Protein AF-A0A2H0RTK8-F1 (afdb_monomer)

Solvent-accessible surface area (backbone atoms only — not comparable to full-atom values): 7294 Å² total; per-residue (Å²): 110,71,70,29,58,70,54,29,86,63,39,102,56,87,57,85,71,76,80,61,94,77,84,87,79,59,66,69,53,52,54,50,45,44,70,77,39,47,68,44,53,72,57,30,93,84,57,62,70,47,53,59,52,36,32,58,75,68,72,49,87,86,84,88,77,94,73,88,83,72,82,80,91,70,86,79,87,86,71,58,68,67,66,52,52,54,49,52,52,50,39,51,50,50,51,49,52,51,49,57,51,51,53,55,54,66,74,62,63,77,79,133

Radius of gyration: 15.81 Å; Cα contacts (8 Å, |Δi|>4): 66; chains: 1; bounding box: 32×27×60 Å

Structure (mmCIF, N/CA/C/O backbone):
data_AF-A0A2H0RTK8-F1
#
_entry.id   AF-A0A2H0RTK8-F1
#
loop_
_atom_site.group_PDB
_atom_site.id
_atom_site.type_symbol
_atom_site.label_atom_id
_atom_site.label_alt_id
_atom_site.label_comp_id
_atom_site.label_asym_id
_atom_site.label_entity_id
_atom_site.label_seq_id
_atom_site.pdbx_PDB_ins_code
_atom_site.Cartn_x
_atom_site.Cartn_y
_atom_site.Cartn_z
_atom_site.occupancy
_atom_site.B_iso_or_equiv
_atom_site.auth_seq_id
_atom_site.auth_comp_id
_atom_site.auth_asym_id
_atom_site.auth_atom_id
_atom_site.pdbx_PDB_model_num
ATOM 1 N N . LYS A 1 1 ? 13.419 -10.279 -3.455 1.00 58.31 1 LYS A N 1
ATOM 2 C CA . LYS A 1 1 ? 13.206 -11.202 -2.308 1.00 58.31 1 LYS A CA 1
ATOM 3 C C . LYS A 1 1 ? 13.368 -10.511 -0.952 1.00 58.31 1 LYS A C 1
ATOM 5 O O . LYS A 1 1 ? 12.452 -10.620 -0.158 1.00 58.31 1 LYS A O 1
ATOM 10 N N . ILE A 1 2 ? 14.448 -9.754 -0.707 1.00 72.38 2 ILE A N 1
ATOM 11 C CA . ILE A 1 2 ? 14.648 -9.011 0.561 1.00 72.38 2 ILE A CA 1
ATOM 12 C C . ILE A 1 2 ? 13.457 -8.094 0.882 1.00 72.38 2 ILE A C 1
ATOM 14 O O . ILE A 1 2 ? 12.937 -8.118 1.988 1.00 72.38 2 ILE A O 1
ATOM 18 N N . PHE A 1 3 ? 12.970 -7.350 -0.114 1.00 73.25 3 PHE A N 1
ATOM 19 C CA . PHE A 1 3 ? 11.855 -6.429 0.086 1.00 73.25 3 PHE A CA 1
ATOM 20 C C . PHE A 1 3 ? 10.558 -7.135 0.520 1.00 73.25 3 PHE A C 1
ATOM 22 O O . PHE A 1 3 ? 9.930 -6.705 1.472 1.00 73.25 3 PHE A O 1
ATOM 29 N N . ALA A 1 4 ? 10.192 -8.265 -0.091 1.00 75.12 4 ALA A N 1
ATOM 30 C CA . ALA A 1 4 ? 9.023 -9.045 0.330 1.00 75.12 4 ALA A CA 1
ATOM 31 C C . ALA A 1 4 ? 9.144 -9.568 1.776 1.00 75.12 4 ALA A C 1
ATOM 33 O O . ALA A 1 4 ? 8.164 -9.577 2.516 1.00 75.12 4 ALA A O 1
ATOM 34 N N . PHE A 1 5 ? 10.356 -9.940 2.203 1.00 78.81 5 PHE A N 1
ATOM 35 C CA . PHE A 1 5 ? 10.609 -10.386 3.573 1.00 78.81 5 PHE A CA 1
ATOM 36 C C . PHE A 1 5 ? 10.386 -9.273 4.606 1.00 78.81 5 PHE A C 1
ATOM 38 O O . PHE A 1 5 ? 9.805 -9.543 5.654 1.00 78.81 5 PHE A O 1
ATOM 45 N N . LEU A 1 6 ? 10.777 -8.030 4.298 1.00 81.81 6 LEU A N 1
ATOM 46 C CA . LEU A 1 6 ? 10.582 -6.889 5.202 1.00 81.81 6 LEU A CA 1
ATOM 47 C C . LEU A 1 6 ? 9.111 -6.680 5.556 1.00 81.81 6 LEU A C 1
ATOM 49 O O . LEU A 1 6 ? 8.797 -6.428 6.708 1.00 81.81 6 LEU A O 1
ATOM 53 N N . TRP A 1 7 ? 8.205 -6.838 4.595 1.00 79.56 7 TRP A N 1
ATOM 54 C CA . TRP A 1 7 ? 6.776 -6.640 4.829 1.00 79.56 7 TRP A CA 1
ATOM 55 C C . TRP A 1 7 ? 6.077 -7.843 5.465 1.00 79.56 7 TRP A C 1
ATOM 57 O O . TRP A 1 7 ? 4.931 -7.726 5.883 1.00 79.56 7 TRP A O 1
ATOM 67 N N . CYS A 1 8 ? 6.742 -8.994 5.578 1.00 78.94 8 CYS A N 1
ATOM 68 C CA . CYS A 1 8 ? 6.130 -10.209 6.110 1.00 78.94 8 CYS A CA 1
ATOM 69 C C . CYS A 1 8 ? 5.520 -10.046 7.520 1.00 78.94 8 CYS A C 1
ATOM 71 O O . CYS A 1 8 ? 4.435 -10.579 7.718 1.00 78.94 8 CYS A O 1
ATOM 73 N N . PRO A 1 9 ? 6.116 -9.303 8.478 1.00 79.94 9 PRO A N 1
ATOM 74 C CA . PRO A 1 9 ? 5.514 -9.094 9.799 1.00 79.94 9 PRO A CA 1
ATOM 75 C C . PRO A 1 9 ? 4.178 -8.334 9.778 1.00 79.94 9 PRO A C 1
ATOM 77 O O . PRO A 1 9 ? 3.405 -8.444 10.721 1.00 79.94 9 PRO A O 1
ATOM 80 N N . PHE A 1 10 ? 3.884 -7.581 8.711 1.00 79.56 10 PHE A N 1
ATOM 81 C CA . PHE A 1 10 ? 2.630 -6.828 8.565 1.00 79.56 10 PHE A CA 1
ATOM 82 C C . PHE A 1 10 ? 1.459 -7.724 8.154 1.00 79.56 10 PHE A C 1
ATOM 84 O O . PHE A 1 10 ? 0.301 -7.312 8.231 1.00 79.56 10 PHE A O 1
ATOM 91 N N . PHE A 1 11 ? 1.747 -8.943 7.696 1.00 81.25 11 PHE A N 1
ATOM 92 C CA . PHE A 1 11 ? 0.756 -9.855 7.156 1.00 81.25 11 PHE A CA 1
ATOM 93 C C . PHE A 1 11 ? 0.785 -11.184 7.898 1.00 81.25 11 PHE A C 1
ATOM 95 O O . PHE A 1 11 ? 1.828 -11.776 8.142 1.00 81.25 11 PHE A O 1
ATOM 102 N N . HIS A 1 12 ? -0.397 -11.742 8.137 1.00 74.69 12 HIS A N 1
ATOM 103 C CA . HIS A 1 12 ? -0.545 -13.083 8.706 1.00 74.69 12 HIS A CA 1
ATOM 104 C C . HIS A 1 12 ? -0.063 -14.207 7.762 1.00 74.69 12 HIS A C 1
ATOM 106 O O . HIS A 1 12 ? -0.093 -15.382 8.123 1.00 74.69 12 HIS A O 1
ATOM 112 N N . ARG A 1 13 ? 0.332 -13.877 6.523 1.00 78.38 13 ARG A N 1
ATOM 113 C CA . ARG A 1 13 ? 0.805 -14.815 5.497 1.00 78.38 13 ARG A CA 1
ATOM 114 C C . ARG A 1 13 ? 1.975 -14.219 4.720 1.00 78.38 13 ARG A C 1
ATOM 116 O O . ARG A 1 13 ? 2.074 -13.007 4.564 1.00 78.38 13 ARG A O 1
ATOM 123 N N . LYS A 1 14 ? 2.833 -15.090 4.184 1.00 77.75 14 LYS A N 1
ATOM 124 C CA . LYS A 1 14 ? 3.942 -14.693 3.306 1.00 77.75 14 LYS A CA 1
ATOM 125 C C . LYS A 1 14 ? 3.386 -14.164 1.982 1.00 77.75 14 LYS A C 1
ATOM 127 O O . LYS A 1 14 ? 2.678 -14.897 1.299 1.00 77.75 14 LYS A O 1
ATOM 132 N N . ILE A 1 15 ? 3.740 -12.930 1.633 1.00 79.56 15 ILE A N 1
ATOM 133 C CA . ILE A 1 15 ? 3.485 -12.349 0.309 1.00 79.56 15 ILE A CA 1
ATOM 134 C C . ILE A 1 15 ? 4.727 -12.574 -0.549 1.00 79.56 15 ILE A C 1
ATOM 136 O O . ILE A 1 15 ? 5.845 -12.271 -0.120 1.00 79.56 15 ILE A O 1
ATOM 140 N N . THR A 1 16 ? 4.548 -13.132 -1.742 1.00 77.31 16 THR A N 1
ATOM 141 C CA . THR A 1 16 ? 5.644 -13.399 -2.679 1.00 77.31 16 THR A CA 1
ATOM 142 C C . THR A 1 16 ? 5.942 -12.205 -3.574 1.00 77.31 16 THR A C 1
ATOM 144 O O . THR A 1 16 ? 7.120 -11.919 -3.814 1.00 77.31 16 THR A O 1
ATOM 147 N N . ASP A 1 17 ? 4.911 -11.473 -3.991 1.00 79.75 17 ASP A N 1
ATOM 148 C CA . ASP A 1 17 ? 5.028 -10.268 -4.805 1.00 79.75 17 ASP A CA 1
ATOM 149 C C . ASP A 1 17 ? 4.479 -9.025 -4.091 1.00 79.75 17 ASP A C 1
ATOM 151 O O . ASP A 1 17 ? 3.299 -8.682 -4.158 1.00 79.75 17 ASP A O 1
ATOM 155 N N . SER A 1 18 ? 5.372 -8.312 -3.402 1.00 75.88 18 SER A N 1
ATOM 156 C CA . SER A 1 18 ? 5.058 -7.023 -2.781 1.00 75.88 18 SER A CA 1
ATOM 157 C C . SER A 1 18 ? 5.220 -5.827 -3.726 1.00 75.88 18 SER A C 1
ATOM 159 O O . SER A 1 18 ? 4.870 -4.710 -3.355 1.00 75.88 18 SER A O 1
ATOM 161 N N . LEU A 1 19 ? 5.737 -6.026 -4.943 1.00 76.50 19 LEU A N 1
ATOM 162 C CA . LEU A 1 19 ? 5.944 -4.962 -5.935 1.00 76.50 19 LEU A CA 1
ATOM 163 C C . LEU A 1 19 ? 4.900 -5.009 -7.059 1.00 76.50 19 LEU A C 1
ATOM 165 O O . LEU A 1 19 ? 5.050 -4.325 -8.071 1.00 76.50 19 LEU A O 1
ATOM 169 N N . CYS A 1 20 ? 3.839 -5.800 -6.889 1.00 78.38 20 CYS A N 1
ATOM 170 C CA . CYS A 1 20 ? 2.779 -5.920 -7.873 1.00 78.38 20 CYS A CA 1
ATOM 171 C C . CYS A 1 20 ? 2.123 -4.552 -8.134 1.00 78.38 20 CYS A C 1
ATOM 173 O O . CYS A 1 20 ? 1.734 -3.833 -7.213 1.00 78.38 20 CYS A O 1
ATOM 175 N N . GLY A 1 21 ? 1.974 -4.175 -9.404 1.00 74.56 21 GLY A N 1
ATOM 176 C CA . GLY A 1 21 ? 1.365 -2.888 -9.771 1.00 74.56 21 GLY A CA 1
ATOM 177 C C . GLY A 1 21 ? -0.153 -2.831 -9.565 1.00 74.56 21 GLY A C 1
ATOM 178 O O . GLY A 1 21 ? -0.751 -1.766 -9.678 1.00 74.56 21 GLY A O 1
ATOM 179 N N . THR A 1 22 ? -0.796 -3.965 -9.279 1.00 85.38 22 THR A N 1
ATOM 180 C CA . THR A 1 22 ? -2.253 -4.068 -9.156 1.00 85.38 22 THR A CA 1
ATOM 181 C C . THR A 1 22 ? -2.614 -4.537 -7.759 1.00 85.38 22 THR A C 1
ATOM 183 O O . THR A 1 22 ? -2.308 -5.662 -7.375 1.00 85.38 22 THR A O 1
ATOM 186 N N . LYS A 1 23 ? -3.288 -3.668 -7.006 1.00 88.06 23 LYS A N 1
ATOM 187 C CA . LYS A 1 23 ? -3.740 -3.933 -5.641 1.00 88.06 23 LYS A CA 1
ATOM 188 C C . LYS A 1 23 ? -5.198 -3.500 -5.512 1.00 88.06 23 LYS A C 1
ATOM 190 O O . LYS A 1 23 ? -5.572 -2.447 -6.025 1.00 88.06 23 LYS A O 1
ATOM 195 N N . VAL A 1 24 ? -6.022 -4.310 -4.853 1.00 89.69 24 VAL A N 1
ATOM 196 C CA . VAL A 1 24 ? -7.468 -4.075 -4.730 1.00 89.69 24 VAL A CA 1
ATOM 197 C C . VAL A 1 24 ? -7.839 -4.005 -3.256 1.00 89.69 24 VAL A C 1
ATOM 199 O O . VAL A 1 24 ? -7.510 -4.908 -2.491 1.00 89.69 24 VAL A O 1
ATOM 202 N N . PHE A 1 25 ? -8.541 -2.939 -2.874 1.00 91.06 25 PHE A N 1
ATOM 203 C CA . PHE A 1 25 ? -8.994 -2.685 -1.507 1.00 91.06 25 PHE A CA 1
ATOM 204 C C . PHE A 1 25 ? -10.405 -2.106 -1.520 1.00 91.06 25 PHE A C 1
ATOM 206 O O . PHE A 1 25 ? -10.837 -1.505 -2.506 1.00 91.06 25 PHE A O 1
ATOM 213 N N . LEU A 1 26 ? -11.121 -2.243 -0.405 1.00 92.06 26 LEU A N 1
ATOM 214 C CA . LEU A 1 26 ? -12.398 -1.565 -0.235 1.00 92.06 26 LEU A CA 1
ATOM 215 C C . LEU A 1 26 ? -12.164 -0.070 -0.021 1.00 92.06 26 LEU A C 1
ATOM 217 O O . LEU A 1 26 ? -11.321 0.345 0.777 1.00 92.06 26 LEU A O 1
ATOM 221 N N . ARG A 1 27 ? -12.975 0.751 -0.692 1.00 92.50 27 ARG A N 1
ATOM 222 C CA . ARG A 1 27 ? -12.904 2.214 -0.592 1.00 92.50 27 ARG A CA 1
ATOM 223 C C . ARG A 1 27 ? -12.993 2.711 0.854 1.00 92.50 27 ARG A C 1
ATOM 225 O O . ARG A 1 27 ? -12.235 3.595 1.237 1.00 92.50 27 ARG A O 1
ATOM 232 N N . LYS A 1 28 ? -13.881 2.115 1.656 1.00 92.44 28 LYS A N 1
ATOM 233 C CA . LYS A 1 28 ? -14.063 2.465 3.073 1.00 92.44 28 LYS A CA 1
ATOM 234 C C . LYS A 1 28 ? -12.779 2.293 3.898 1.00 92.44 28 LYS A C 1
ATOM 236 O O . LYS A 1 28 ? -12.460 3.162 4.702 1.00 92.44 28 LYS A O 1
ATOM 241 N N . ASP A 1 29 ? -12.019 1.228 3.650 1.00 92.12 29 ASP A N 1
ATOM 242 C CA . ASP A 1 29 ? -10.815 0.896 4.420 1.00 92.12 29 ASP A CA 1
ATOM 243 C C . ASP A 1 29 ? -9.643 1.786 3.992 1.00 92.12 29 ASP A C 1
ATOM 245 O O . ASP A 1 29 ? -8.868 2.257 4.828 1.00 92.12 29 ASP A O 1
ATOM 249 N N . TYR A 1 30 ? -9.573 2.106 2.695 1.00 92.19 30 TYR A N 1
ATOM 250 C CA . TYR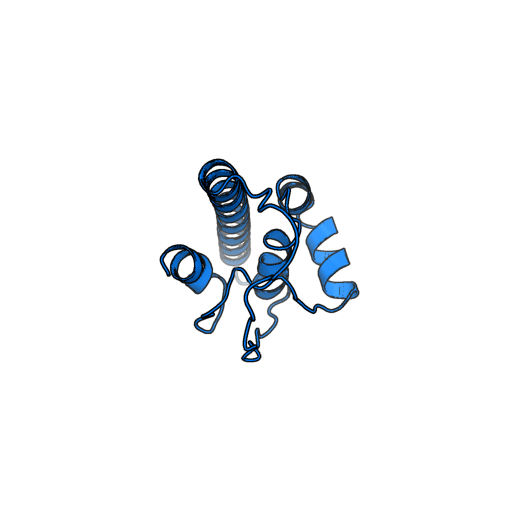 A 1 30 ? -8.657 3.115 2.171 1.00 92.19 30 TYR A CA 1
ATOM 251 C C . TYR A 1 30 ? -8.914 4.491 2.797 1.00 92.19 30 TYR A C 1
ATOM 253 O O . TYR A 1 30 ? -7.992 5.110 3.327 1.00 92.19 30 TYR A O 1
ATOM 261 N N . GLU A 1 31 ? -10.160 4.971 2.769 1.00 92.44 31 GLU A N 1
ATOM 262 C CA . GLU A 1 31 ? -10.503 6.293 3.300 1.00 92.44 31 GLU A CA 1
ATOM 263 C C . GLU A 1 31 ? -10.270 6.378 4.811 1.00 92.44 31 GLU A C 1
ATOM 265 O O . GLU A 1 31 ? -9.737 7.382 5.288 1.00 92.44 31 GLU A O 1
ATOM 270 N N . ARG A 1 32 ? -10.617 5.324 5.558 1.00 91.44 32 ARG A N 1
ATOM 271 C CA . ARG A 1 32 ? -10.349 5.219 6.996 1.00 91.44 32 ARG A CA 1
ATOM 272 C C . ARG A 1 32 ? -8.854 5.307 7.297 1.00 91.44 32 ARG A C 1
ATOM 274 O O . ARG A 1 32 ? -8.426 6.216 8.004 1.00 91.44 32 ARG A O 1
ATOM 281 N N . THR A 1 33 ? -8.055 4.425 6.700 1.00 90.88 33 THR A N 1
ATOM 282 C CA . THR A 1 33 ? -6.608 4.349 6.961 1.00 90.88 33 TH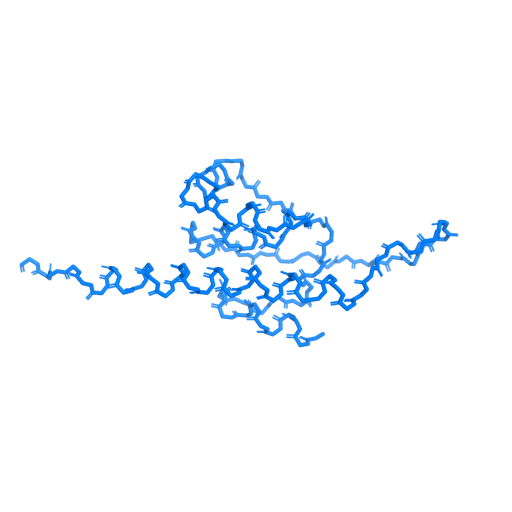R A CA 1
ATOM 283 C C . THR A 1 33 ? -5.895 5.635 6.538 1.00 90.88 33 THR A C 1
ATOM 285 O O . THR A 1 33 ? -5.006 6.118 7.238 1.00 90.88 33 THR A O 1
ATOM 288 N N . ARG A 1 34 ? -6.313 6.257 5.427 1.00 91.56 34 ARG A N 1
ATOM 289 C CA . ARG A 1 34 ? -5.763 7.542 4.972 1.00 91.56 34 ARG A CA 1
ATOM 290 C C . ARG A 1 34 ? -6.056 8.686 5.942 1.00 91.56 34 ARG A C 1
ATOM 292 O O . ARG A 1 34 ? -5.202 9.554 6.111 1.00 91.56 34 ARG A O 1
ATOM 299 N N . LYS A 1 35 ? -7.239 8.702 6.563 1.00 92.25 35 LYS A N 1
ATOM 300 C CA . LYS A 1 35 ? -7.612 9.700 7.581 1.00 92.25 35 LYS A CA 1
ATOM 301 C C . LYS A 1 35 ? -6.860 9.488 8.894 1.00 92.25 35 LYS A C 1
ATOM 303 O O . LYS A 1 35 ? -6.430 10.463 9.498 1.00 92.25 35 LYS A O 1
ATOM 308 N N . GLU A 1 36 ? -6.681 8.238 9.311 1.00 90.25 36 GLU A N 1
ATOM 309 C CA . GLU A 1 36 ? -5.967 7.883 10.546 1.00 90.25 36 GLU A CA 1
ATOM 310 C C . GLU A 1 36 ? -4.445 8.099 10.414 1.00 90.25 36 GLU A C 1
ATOM 312 O O . GLU A 1 36 ? -3.792 8.564 11.349 1.00 90.25 36 GLU A O 1
ATOM 317 N N . HIS A 1 37 ? -3.875 7.838 9.231 1.00 91.31 37 HIS A N 1
ATOM 318 C CA . HIS A 1 37 ? -2.429 7.877 8.986 1.00 91.31 37 HIS A CA 1
ATOM 319 C C . HIS A 1 37 ? -2.020 8.734 7.771 1.00 91.31 37 HIS A C 1
ATOM 321 O O . HIS A 1 37 ? -1.269 8.269 6.909 1.00 91.31 37 HIS A O 1
ATOM 327 N N . PRO A 1 38 ? -2.403 10.024 7.698 1.00 91.81 38 PRO A N 1
ATOM 328 C CA . PRO A 1 38 ? -2.172 10.862 6.516 1.00 91.81 38 PRO A CA 1
ATOM 329 C C . PRO A 1 38 ? -0.685 11.028 6.173 1.00 91.81 38 PRO A C 1
ATOM 331 O O . PRO A 1 38 ? -0.329 11.151 5.004 1.00 91.81 38 PRO A O 1
ATOM 334 N N . ARG A 1 39 ? 0.198 10.975 7.180 1.00 90.25 39 ARG A N 1
ATOM 335 C CA . ARG A 1 39 ? 1.657 11.078 7.001 1.00 90.25 39 ARG A CA 1
ATOM 336 C C . ARG A 1 39 ? 2.241 9.921 6.191 1.00 90.25 39 ARG A C 1
ATOM 338 O O . ARG A 1 39 ? 3.169 10.146 5.427 1.00 90.25 39 ARG A O 1
ATOM 345 N N . ILE A 1 40 ? 1.700 8.711 6.344 1.00 90.69 40 ILE A N 1
ATOM 346 C CA . ILE A 1 40 ? 2.164 7.527 5.606 1.00 90.69 40 ILE A CA 1
ATOM 347 C C . ILE A 1 40 ? 1.797 7.675 4.128 1.00 90.69 40 ILE A C 1
ATOM 349 O O . ILE A 1 40 ? 2.649 7.522 3.261 1.00 90.69 40 ILE A O 1
ATOM 353 N N . PHE A 1 41 ? 0.548 8.059 3.849 1.00 90.06 41 PHE A N 1
ATOM 354 C CA . PHE A 1 41 ? 0.056 8.244 2.482 1.00 90.06 41 PHE A CA 1
ATOM 355 C C . PHE A 1 41 ? 0.703 9.434 1.769 1.00 90.06 41 PHE A C 1
ATOM 357 O O . PHE A 1 41 ? 0.887 9.382 0.562 1.00 90.06 41 PHE A O 1
ATOM 364 N N . ALA A 1 42 ? 1.059 10.496 2.494 1.00 89.75 42 ALA A N 1
ATOM 365 C CA . ALA A 1 42 ? 1.771 11.636 1.9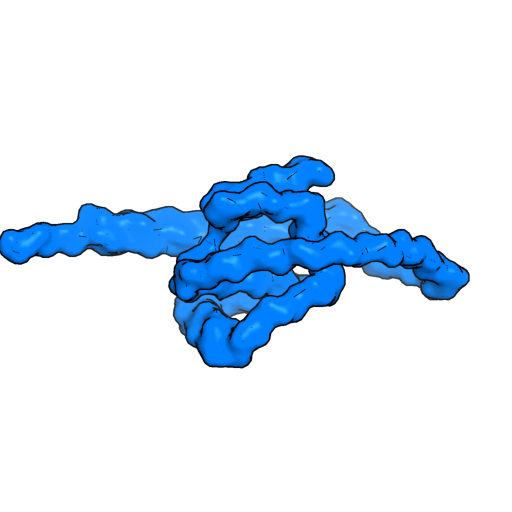21 1.00 89.75 42 ALA A CA 1
ATOM 366 C C . ALA A 1 42 ? 3.256 11.340 1.639 1.00 89.75 42 ALA A C 1
ATOM 368 O O . ALA A 1 42 ? 3.852 11.975 0.775 1.00 89.75 42 ALA A O 1
ATOM 369 N N . ALA A 1 43 ? 3.859 10.404 2.378 1.00 89.25 43 ALA A N 1
ATOM 370 C CA . ALA A 1 43 ? 5.267 10.044 2.233 1.00 89.25 43 ALA A CA 1
ATOM 371 C C . ALA A 1 43 ? 5.530 9.028 1.112 1.00 89.25 43 ALA A C 1
ATOM 373 O O . ALA A 1 43 ? 6.686 8.857 0.727 1.00 89.25 43 ALA A O 1
ATOM 374 N N . ASP A 1 44 ? 4.495 8.347 0.614 1.00 88.94 44 ASP A N 1
ATOM 375 C CA . ASP A 1 44 ? 4.614 7.341 -0.437 1.00 88.94 44 ASP A CA 1
ATOM 376 C C . ASP A 1 44 ? 4.505 7.979 -1.837 1.00 88.94 44 ASP A C 1
ATOM 378 O O . ASP A 1 44 ? 3.410 8.367 -2.248 1.00 88.94 44 ASP A O 1
ATOM 382 N N . PRO A 1 45 ? 5.612 8.086 -2.599 1.00 81.94 45 PRO A N 1
ATOM 383 C CA . PRO A 1 45 ? 5.600 8.686 -3.932 1.00 81.94 45 PRO A CA 1
ATOM 384 C C . PRO A 1 45 ? 4.962 7.781 -4.997 1.00 81.94 45 PRO A C 1
ATOM 386 O O . PRO A 1 45 ? 4.611 8.272 -6.068 1.00 81.94 45 PRO A O 1
ATOM 389 N N . PHE A 1 46 ? 4.844 6.476 -4.733 1.00 82.88 46 PHE A N 1
ATOM 390 C CA . PHE A 1 46 ? 4.241 5.499 -5.645 1.00 82.88 46 PHE A CA 1
ATOM 391 C C . PHE A 1 46 ? 2.769 5.247 -5.303 1.00 82.88 46 PHE A C 1
ATOM 393 O O . PHE A 1 46 ? 1.960 4.954 -6.182 1.00 82.88 46 PHE A O 1
ATOM 400 N N . GLY A 1 47 ? 2.417 5.427 -4.030 1.00 82.50 47 GLY A N 1
ATOM 401 C CA . GLY A 1 47 ? 1.054 5.376 -3.512 1.00 82.50 47 GLY A CA 1
ATOM 402 C C . GLY A 1 47 ? 0.505 3.965 -3.317 1.00 82.50 47 GLY A C 1
ATOM 403 O O . GLY A 1 47 ? -0.647 3.820 -2.913 1.00 82.50 47 GLY A O 1
ATOM 404 N N . ASP A 1 48 ? 1.290 2.927 -3.596 1.00 85.38 48 ASP A N 1
ATOM 405 C CA . ASP A 1 48 ? 0.892 1.527 -3.522 1.00 85.38 48 ASP A CA 1
ATOM 406 C C . ASP A 1 48 ? 1.444 0.801 -2.283 1.00 85.38 48 ASP A C 1
ATOM 408 O O . ASP A 1 48 ? 0.882 -0.219 -1.878 1.00 85.38 48 ASP A O 1
ATOM 412 N N . PHE A 1 49 ? 2.478 1.336 -1.628 1.00 85.81 49 PHE A N 1
ATOM 413 C CA . PHE A 1 49 ? 3.059 0.771 -0.404 1.00 85.81 49 PHE A CA 1
ATOM 414 C C . PHE A 1 49 ? 2.311 1.211 0.843 1.00 85.81 49 PHE A C 1
ATOM 416 O O . PHE A 1 49 ? 2.101 0.410 1.751 1.00 85.81 49 PHE A O 1
ATOM 423 N N . ALA A 1 50 ? 1.829 2.452 0.870 1.00 88.88 50 ALA A N 1
ATOM 424 C CA . ALA A 1 50 ? 0.916 2.919 1.906 1.00 88.88 50 ALA A CA 1
ATOM 425 C C . ALA A 1 50 ? -0.358 2.056 1.962 1.00 88.88 50 ALA A C 1
ATOM 427 O O . ALA A 1 50 ? -0.932 1.868 3.032 1.00 88.88 50 ALA A O 1
ATOM 428 N N . LEU A 1 51 ? -0.774 1.462 0.836 1.00 89.25 51 LEU A N 1
ATOM 429 C CA . LEU A 1 51 ? -1.942 0.580 0.794 1.00 89.25 51 LEU A CA 1
ATOM 430 C C . LEU A 1 51 ? -1.726 -0.738 1.541 1.00 89.25 51 LEU A C 1
ATOM 432 O O . LEU A 1 51 ? -2.675 -1.283 2.097 1.00 89.25 51 LEU A O 1
ATOM 436 N N . PHE A 1 52 ? -0.493 -1.243 1.618 1.00 88.19 52 PHE A N 1
ATOM 437 C CA . PHE A 1 52 ? -0.198 -2.445 2.399 1.00 88.19 52 PHE A CA 1
ATOM 438 C C . PHE A 1 52 ? -0.497 -2.270 3.885 1.00 88.19 52 PHE A C 1
ATOM 440 O O . PHE A 1 52 ? -0.856 -3.240 4.546 1.00 88.19 52 PHE A O 1
ATOM 447 N N . PHE A 1 53 ? -0.411 -1.040 4.392 1.00 89.50 53 PHE A N 1
ATOM 448 C CA . PHE A 1 53 ? -0.734 -0.711 5.776 1.00 89.50 53 PHE A CA 1
ATOM 449 C C . PHE A 1 53 ? -2.239 -0.811 6.085 1.00 89.50 53 PHE A C 1
ATOM 451 O O . PHE A 1 53 ? -2.611 -1.000 7.240 1.00 89.50 53 PHE A O 1
ATOM 458 N N . ILE A 1 54 ? -3.113 -0.778 5.071 1.00 88.81 54 ILE A N 1
ATOM 459 C CA . ILE A 1 54 ? -4.563 -0.959 5.253 1.00 88.81 54 ILE A CA 1
ATOM 460 C C . ILE A 1 54 ? -4.865 -2.334 5.859 1.00 88.81 54 ILE A C 1
ATOM 462 O O . ILE A 1 54 ? -5.723 -2.445 6.729 1.00 88.81 54 ILE A O 1
ATOM 466 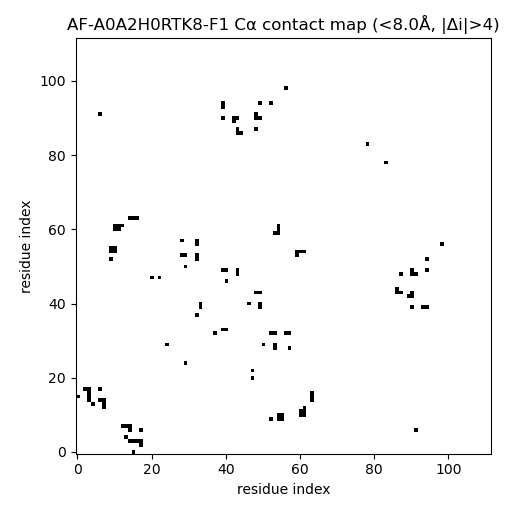N N . ALA A 1 55 ? -4.151 -3.383 5.438 1.00 88.44 55 ALA A N 1
ATOM 467 C CA . ALA A 1 55 ? -4.407 -4.740 5.909 1.00 88.44 55 ALA A CA 1
ATOM 468 C C . ALA A 1 55 ? -4.215 -4.909 7.429 1.00 88.44 55 ALA A C 1
ATOM 470 O O . ALA A 1 55 ? -5.169 -5.332 8.082 1.00 88.44 55 ALA A O 1
ATOM 471 N N . PRO A 1 56 ? -3.060 -4.559 8.030 1.00 86.19 56 PRO A N 1
ATOM 472 C CA . PRO A 1 56 ? -2.910 -4.618 9.479 1.00 86.19 56 PRO A CA 1
ATOM 473 C C . PRO A 1 56 ? -3.772 -3.575 10.206 1.00 86.19 56 PRO A C 1
ATOM 475 O O . PRO A 1 56 ? -4.280 -3.883 11.277 1.00 86.19 56 PRO A O 1
ATOM 478 N N . ASN A 1 57 ? -4.011 -2.389 9.628 1.00 86.44 57 ASN A N 1
ATOM 479 C CA . ASN A 1 57 ? -4.827 -1.345 10.267 1.00 86.44 57 ASN A CA 1
ATOM 480 C C . ASN A 1 57 ? -6.322 -1.707 10.364 1.00 86.44 57 ASN A C 1
ATOM 482 O O . ASN A 1 57 ? -6.999 -1.374 11.332 1.00 86.44 57 ASN A O 1
ATOM 486 N N . CYS A 1 58 ? -6.858 -2.388 9.352 1.00 86.06 58 CYS A N 1
ATOM 487 C CA . CYS A 1 58 ? -8.259 -2.813 9.300 1.00 86.06 58 CYS A CA 1
ATOM 488 C C . CYS A 1 58 ? -8.446 -4.307 9.618 1.00 86.06 58 CYS A C 1
ATOM 490 O O . CYS A 1 58 ? -9.540 -4.833 9.422 1.00 86.06 58 CYS A O 1
ATOM 492 N N . HIS A 1 59 ? -7.398 -4.990 10.096 1.00 84.69 59 HIS A N 1
ATOM 493 C CA . HIS A 1 59 ? -7.382 -6.435 10.361 1.00 84.69 59 HIS A CA 1
ATOM 494 C C . HIS A 1 59 ? -7.885 -7.283 9.175 1.00 84.69 59 HIS A C 1
ATOM 496 O O . HIS A 1 59 ? -8.565 -8.296 9.344 1.00 84.69 59 HIS A O 1
ATOM 502 N N . CYS A 1 60 ? -7.566 -6.866 7.947 1.00 84.44 60 CYS A N 1
ATOM 503 C CA . CYS A 1 60 ? -7.983 -7.558 6.734 1.00 84.44 60 CYS A CA 1
ATOM 504 C C . CYS A 1 60 ? -7.040 -8.717 6.392 1.00 84.44 60 CYS A C 1
ATOM 506 O O . CYS A 1 60 ? -5.818 -8.629 6.527 1.00 84.44 60 CYS A O 1
ATOM 508 N N . LEU A 1 61 ? -7.613 -9.798 5.862 1.00 84.50 61 LEU A N 1
ATOM 509 C CA . LEU A 1 61 ? -6.840 -10.885 5.270 1.00 84.50 61 LEU A CA 1
ATOM 510 C C . LEU A 1 61 ? -6.344 -10.479 3.879 1.00 84.50 61 LEU A C 1
ATOM 512 O O . LEU A 1 61 ? -7.109 -9.973 3.060 1.00 84.50 61 LEU A O 1
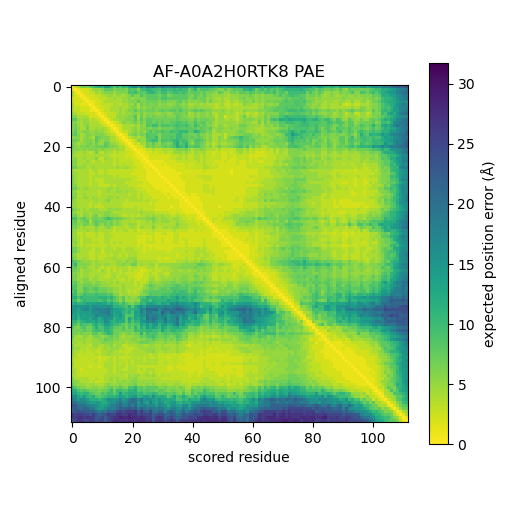ATOM 516 N N . VAL A 1 62 ? -5.071 -10.754 3.598 1.00 86.50 62 VAL A N 1
ATOM 517 C CA . VAL A 1 62 ? -4.464 -10.499 2.285 1.00 86.50 62 VAL A CA 1
ATOM 518 C C . VAL A 1 62 ? -4.415 -11.788 1.473 1.00 86.50 62 VAL A C 1
ATOM 520 O O . VAL A 1 62 ? -4.003 -12.836 1.977 1.00 86.50 62 VAL A O 1
ATOM 523 N N . LYS A 1 63 ? -4.833 -11.706 0.206 1.00 87.00 63 LYS A N 1
ATOM 524 C CA . LYS A 1 63 ? -4.778 -12.799 -0.769 1.00 87.00 63 LYS A CA 1
ATOM 525 C C . LYS A 1 63 ? -4.039 -12.334 -2.018 1.00 87.00 63 LYS A C 1
ATOM 527 O O . LYS A 1 63 ? -4.402 -11.326 -2.614 1.00 87.00 63 LYS A O 1
ATOM 532 N N . GLU A 1 64 ? -3.031 -13.098 -2.414 1.00 86.69 64 GLU A N 1
ATOM 533 C CA . GLU A 1 64 ? -2.272 -12.887 -3.645 1.00 86.69 64 GLU A CA 1
ATOM 534 C C . GLU A 1 64 ? -2.832 -13.789 -4.751 1.00 86.69 64 GLU A C 1
ATOM 536 O O . GLU A 1 64 ? -3.177 -14.949 -4.505 1.00 86.69 64 GLU A O 1
ATOM 541 N N . ILE A 1 65 ? -2.957 -13.246 -5.961 1.00 85.75 65 ILE A N 1
ATOM 542 C CA . ILE A 1 65 ? -3.368 -13.990 -7.154 1.00 85.75 65 ILE A CA 1
ATOM 543 C C . ILE A 1 65 ? -2.137 -14.071 -8.062 1.00 85.75 65 ILE A C 1
ATOM 545 O O . ILE A 1 65 ? -1.567 -13.023 -8.366 1.00 85.75 65 ILE A O 1
ATOM 549 N N . PRO A 1 66 ? -1.707 -15.270 -8.493 1.00 84.06 66 PRO A N 1
ATOM 550 C CA . PRO A 1 66 ? -0.529 -15.400 -9.339 1.00 84.06 66 PRO A CA 1
ATOM 551 C C . PRO A 1 66 ? -0.787 -14.771 -10.711 1.00 84.06 66 PRO A C 1
ATOM 553 O O . PRO A 1 66 ? -1.736 -15.135 -11.407 1.00 84.06 66 PRO A O 1
ATOM 556 N N . ILE A 1 67 ? 0.078 -13.837 -11.109 1.00 82.44 67 ILE A N 1
ATOM 557 C CA . ILE A 1 67 ? 0.027 -13.168 -12.411 1.00 82.44 67 ILE A CA 1
ATOM 558 C C . ILE A 1 67 ? 1.335 -13.444 -13.149 1.00 82.44 67 ILE A C 1
ATOM 560 O O . ILE A 1 67 ? 2.428 -13.237 -12.624 1.00 82.44 67 ILE A O 1
ATOM 564 N N . HIS A 1 68 ? 1.226 -13.893 -14.399 1.00 84.94 68 HIS A N 1
ATOM 565 C CA . HIS A 1 68 ? 2.380 -14.076 -15.272 1.00 84.94 68 HIS A CA 1
ATOM 566 C C . HIS A 1 68 ? 2.720 -12.748 -15.949 1.00 84.94 68 HIS A C 1
ATOM 568 O O . HIS A 1 68 ? 2.146 -12.391 -16.980 1.00 84.94 68 HIS A O 1
ATOM 574 N N . TYR A 1 69 ? 3.650 -12.003 -15.356 1.00 82.06 69 TYR A N 1
ATOM 575 C CA . TYR A 1 69 ? 4.148 -10.764 -15.941 1.00 82.06 69 TYR A CA 1
ATOM 576 C C . TYR A 1 69 ? 4.913 -11.040 -17.237 1.00 82.06 69 TYR A C 1
ATOM 578 O O . TYR A 1 69 ? 5.786 -11.906 -17.296 1.00 82.06 69 TYR A O 1
ATOM 586 N N . ARG A 1 70 ? 4.603 -10.270 -18.282 1.00 83.69 70 ARG A N 1
ATOM 587 C CA . ARG A 1 70 ? 5.364 -10.262 -19.533 1.00 83.69 70 ARG A CA 1
ATOM 588 C C . ARG A 1 70 ? 6.251 -9.029 -19.586 1.00 83.69 70 ARG A C 1
ATOM 590 O O . ARG A 1 70 ? 5.857 -7.955 -19.132 1.00 83.69 70 ARG A O 1
ATOM 597 N N . ALA A 1 71 ? 7.445 -9.188 -20.150 1.00 81.19 71 ALA A N 1
ATOM 598 C CA . ALA A 1 71 ? 8.337 -8.064 -20.375 1.00 81.19 71 ALA A CA 1
ATOM 599 C C . ALA A 1 71 ? 7.654 -7.036 -21.287 1.00 81.19 71 ALA A C 1
ATOM 601 O O . ALA A 1 71 ? 7.065 -7.383 -22.314 1.00 81.19 71 ALA A O 1
ATOM 602 N N . ARG A 1 72 ? 7.728 -5.763 -20.899 1.00 79.00 72 ARG A N 1
ATOM 603 C CA . ARG A 1 72 ? 7.229 -4.662 -21.720 1.00 79.00 72 ARG A CA 1
ATOM 604 C C . ARG A 1 72 ? 8.080 -4.574 -22.992 1.00 79.00 72 ARG A C 1
ATOM 606 O O . ARG A 1 72 ? 9.300 -4.516 -22.895 1.00 79.00 72 ARG A O 1
ATOM 613 N N . GLN A 1 73 ? 7.442 -4.551 -24.162 1.00 80.44 73 GLN A N 1
ATOM 614 C CA . GLN A 1 73 ? 8.129 -4.482 -25.464 1.00 80.44 73 GLN A CA 1
ATOM 615 C C . GLN A 1 73 ? 8.376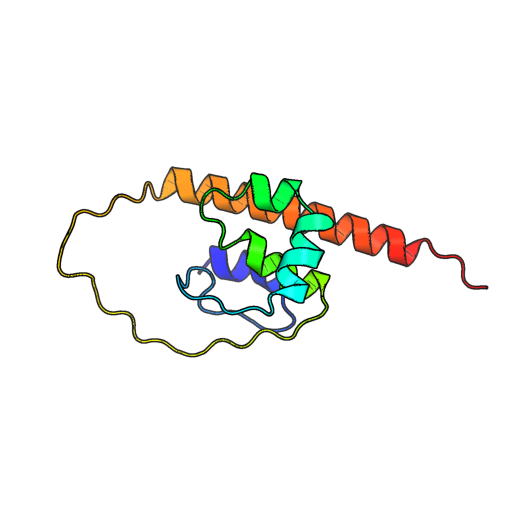 -3.045 -25.959 1.00 80.44 73 GLN A C 1
ATOM 617 O O . GLN A 1 73 ? 9.041 -2.849 -26.968 1.00 80.44 73 GLN A O 1
ATOM 622 N N . TYR A 1 74 ? 7.837 -2.037 -25.270 1.00 79.06 74 TYR A N 1
ATOM 623 C CA . TYR A 1 74 ? 7.857 -0.644 -25.716 1.00 79.06 74 TYR A CA 1
ATOM 624 C C . TYR A 1 74 ? 8.129 0.328 -24.563 1.00 79.06 74 TYR A C 1
ATOM 626 O O . TYR A 1 74 ? 7.681 0.115 -23.434 1.00 79.06 74 TYR A O 1
ATOM 634 N N . GLY A 1 75 ? 8.805 1.435 -24.873 1.00 77.56 75 GLY A N 1
ATOM 635 C CA . GLY A 1 75 ? 9.155 2.494 -23.924 1.00 77.56 75 GLY A CA 1
ATOM 636 C C . GLY A 1 75 ? 10.464 2.251 -23.164 1.00 77.56 75 GLY A C 1
ATOM 637 O O . GLY A 1 75 ? 10.951 1.130 -23.048 1.00 77.56 75 GLY A O 1
ATOM 638 N N . VAL A 1 76 ? 11.034 3.332 -22.632 1.00 73.81 76 VAL A N 1
ATOM 639 C CA . VAL A 1 76 ? 12.223 3.304 -21.768 1.00 73.81 76 VAL A CA 1
ATOM 640 C C . VAL A 1 76 ? 11.831 3.161 -20.297 1.00 73.81 76 VAL A C 1
ATOM 642 O O . VAL A 1 76 ? 10.807 3.679 -19.845 1.00 73.81 76 VAL A O 1
ATOM 645 N N . THR A 1 77 ? 12.649 2.437 -19.531 1.00 70.94 77 THR A N 1
ATOM 646 C CA . THR A 1 77 ? 12.425 2.241 -18.092 1.00 70.94 77 THR A CA 1
ATOM 647 C C . THR A 1 77 ? 12.793 3.518 -17.336 1.00 70.94 77 THR A C 1
ATOM 649 O O . THR A 1 77 ? 13.968 3.823 -17.189 1.00 70.94 77 THR A O 1
ATOM 652 N N . ASN A 1 78 ? 11.797 4.238 -16.815 1.00 66.94 78 ASN A N 1
ATOM 653 C CA . ASN A 1 78 ? 11.986 5.493 -16.068 1.00 66.94 78 ASN A CA 1
ATOM 654 C C . ASN A 1 78 ? 12.186 5.305 -14.547 1.00 66.94 78 ASN A C 1
ATOM 656 O O . ASN A 1 78 ? 12.028 6.240 -13.767 1.00 66.94 78 ASN A O 1
ATOM 660 N N . ILE A 1 79 ? 12.515 4.092 -14.092 1.00 69.31 79 ILE A N 1
ATOM 661 C CA . ILE A 1 79 ? 12.578 3.777 -12.659 1.00 69.31 79 ILE A CA 1
ATOM 662 C C . ILE A 1 79 ? 14.020 3.880 -12.154 1.00 69.31 79 ILE A C 1
ATOM 664 O O . ILE A 1 79 ? 14.865 3.030 -12.445 1.00 69.31 79 ILE A O 1
ATOM 668 N N . ALA A 1 80 ? 14.283 4.886 -11.317 1.00 77.06 80 ALA A N 1
ATOM 669 C CA . ALA A 1 80 ? 15.522 4.999 -10.554 1.00 77.06 80 ALA A CA 1
ATOM 670 C C . ALA A 1 80 ? 15.534 3.968 -9.407 1.00 77.06 80 ALA A C 1
ATOM 672 O O . ALA A 1 80 ? 15.070 4.243 -8.301 1.00 77.06 80 ALA A O 1
ATOM 673 N N . ARG A 1 81 ? 16.064 2.767 -9.677 1.00 77.81 81 ARG A N 1
ATOM 674 C CA . ARG A 1 81 ? 16.004 1.587 -8.785 1.00 77.81 81 ARG A CA 1
ATOM 675 C C . ARG A 1 81 ? 16.472 1.852 -7.348 1.00 77.81 81 ARG A C 1
ATOM 677 O O . ARG A 1 81 ? 15.834 1.397 -6.407 1.00 77.81 81 ARG A O 1
ATOM 684 N N . TRP A 1 82 ? 17.551 2.613 -7.179 1.00 80.69 82 TRP A N 1
ATOM 685 C CA . TRP A 1 82 ? 18.124 2.906 -5.862 1.00 80.69 82 TRP A CA 1
ATOM 686 C C . TRP A 1 82 ? 17.339 3.970 -5.095 1.00 80.69 82 TRP A C 1
ATOM 688 O O . TRP A 1 82 ? 16.972 3.752 -3.943 1.00 80.69 82 TRP A O 1
ATOM 698 N N . LYS A 1 83 ? 17.022 5.095 -5.750 1.00 81.12 83 LYS A N 1
ATOM 699 C CA . LYS A 1 83 ? 16.243 6.184 -5.142 1.00 81.12 83 LYS A CA 1
ATOM 700 C C . LYS A 1 83 ? 14.846 5.708 -4.742 1.00 81.12 83 LYS A C 1
ATOM 702 O O . LYS A 1 83 ? 14.418 5.978 -3.625 1.00 81.12 83 LYS A O 1
ATOM 707 N N . GLY A 1 84 ? 14.194 4.939 -5.617 1.00 82.88 84 GLY A N 1
ATOM 708 C CA . GLY A 1 84 ? 12.916 4.301 -5.315 1.00 82.88 84 GLY A CA 1
ATOM 709 C C . GLY A 1 84 ? 13.031 3.384 -4.102 1.00 82.88 84 GLY A C 1
ATOM 710 O O . GLY A 1 84 ? 12.293 3.563 -3.144 1.00 82.88 84 GLY A O 1
ATOM 711 N N . GLY A 1 85 ? 14.020 2.483 -4.074 1.00 83.94 85 GLY A N 1
ATOM 712 C CA . GLY A 1 85 ? 14.242 1.579 -2.940 1.00 83.94 85 GLY A CA 1
ATOM 713 C C . GLY A 1 85 ? 14.367 2.284 -1.582 1.00 83.94 85 GLY A C 1
ATOM 714 O O . GLY A 1 85 ? 13.764 1.837 -0.610 1.00 83.94 85 GLY A O 1
ATOM 715 N N . VAL A 1 86 ? 15.085 3.410 -1.510 1.00 85.75 86 VAL A N 1
ATOM 716 C CA . VAL A 1 86 ? 15.217 4.197 -0.266 1.00 85.75 86 VAL A CA 1
ATOM 717 C C . VAL A 1 86 ? 13.880 4.806 0.165 1.00 85.75 86 VAL A C 1
ATOM 719 O O . VAL A 1 86 ? 13.533 4.748 1.343 1.00 85.75 86 VAL A O 1
ATOM 722 N N . GLN A 1 87 ? 13.098 5.339 -0.777 1.00 85.12 87 GLN A N 1
ATOM 723 C CA . GLN A 1 87 ? 11.765 5.882 -0.484 1.00 85.12 87 GLN A CA 1
ATOM 724 C C . GLN A 1 87 ? 10.825 4.799 0.063 1.00 85.12 87 GLN A C 1
ATOM 726 O O . GLN A 1 87 ? 10.074 5.046 1.003 1.00 85.12 87 GLN A O 1
ATOM 731 N N . LEU A 1 88 ? 10.924 3.576 -0.460 1.00 85.94 88 LEU A N 1
ATOM 732 C CA . LEU A 1 88 ? 10.140 2.440 0.023 1.00 85.94 88 LEU A CA 1
ATOM 733 C C . LEU A 1 88 ? 10.485 2.039 1.456 1.00 85.94 88 LEU A C 1
ATOM 735 O O . LEU A 1 88 ? 9.589 1.757 2.252 1.00 85.94 88 LEU A O 1
ATOM 739 N N . LEU A 1 89 ? 11.775 2.028 1.801 1.00 88.31 89 LEU A N 1
ATOM 740 C CA . LEU A 1 89 ? 12.224 1.744 3.166 1.00 88.31 89 LEU A CA 1
ATOM 741 C C . LEU A 1 89 ? 11.747 2.811 4.158 1.00 88.31 89 LEU A C 1
ATOM 743 O O . LEU A 1 89 ? 11.404 2.483 5.293 1.00 88.31 89 LEU A O 1
ATOM 747 N N . TRP A 1 90 ? 11.678 4.071 3.727 1.00 89.75 90 TRP A N 1
ATOM 748 C CA . TRP A 1 90 ? 11.139 5.157 4.542 1.00 89.75 90 TRP A CA 1
ATOM 749 C C . TRP A 1 90 ? 9.651 4.960 4.860 1.00 89.75 90 TRP A C 1
ATOM 751 O O . TRP A 1 90 ? 9.257 5.030 6.024 1.00 89.75 90 TRP A O 1
ATOM 761 N N . VAL A 1 91 ? 8.831 4.638 3.853 1.00 90.38 91 VAL A N 1
ATOM 762 C CA . VAL A 1 91 ? 7.401 4.331 4.052 1.00 90.38 91 VAL A CA 1
ATOM 763 C C . VAL A 1 91 ? 7.232 3.126 4.977 1.00 90.38 91 VAL A C 1
ATOM 765 O O . VAL A 1 91 ? 6.457 3.190 5.929 1.00 90.38 91 VAL A O 1
ATOM 768 N N . TYR A 1 92 ? 8.006 2.060 4.754 1.00 90.00 92 TYR A N 1
ATOM 769 C CA . TYR A 1 92 ? 8.022 0.882 5.622 1.00 90.00 92 TYR A CA 1
ATOM 770 C C . TYR A 1 92 ? 8.294 1.247 7.090 1.00 90.00 92 TYR A C 1
ATOM 772 O O . TYR A 1 92 ? 7.576 0.804 7.987 1.00 90.00 92 TYR A O 1
ATOM 780 N N . PHE A 1 93 ? 9.294 2.094 7.344 1.00 91.31 93 PHE A N 1
ATOM 781 C CA . PHE A 1 93 ? 9.632 2.532 8.695 1.00 91.31 93 PHE A CA 1
ATOM 782 C C . PHE A 1 93 ? 8.497 3.332 9.350 1.00 91.31 93 PHE A C 1
ATOM 784 O O . PHE A 1 93 ? 8.173 3.094 10.514 1.00 91.31 93 PHE A O 1
ATOM 791 N N . LEU A 1 94 ? 7.839 4.230 8.610 1.00 91.31 94 LEU A N 1
ATOM 792 C CA . LEU A 1 94 ? 6.675 4.966 9.113 1.00 91.31 94 LEU A CA 1
ATOM 793 C C . LEU A 1 94 ? 5.512 4.031 9.474 1.00 91.31 94 LEU A C 1
ATOM 795 O O . LEU A 1 94 ? 4.903 4.197 10.533 1.00 91.31 94 LEU A O 1
ATOM 799 N N . CYS A 1 95 ? 5.234 3.035 8.630 1.00 89.88 95 CYS A N 1
ATOM 800 C CA . CYS A 1 95 ? 4.240 1.997 8.901 1.00 89.88 95 CYS A CA 1
ATOM 801 C C . CYS A 1 95 ? 4.590 1.201 10.165 1.00 89.88 95 CYS A C 1
ATOM 803 O O . CYS A 1 95 ? 3.729 0.988 11.017 1.00 89.88 95 CYS A O 1
ATOM 805 N N . LEU A 1 96 ? 5.857 0.809 10.324 1.00 90.88 96 LEU A N 1
ATOM 806 C CA . LEU A 1 96 ? 6.326 0.066 11.493 1.00 90.88 96 LEU A CA 1
ATOM 807 C C . LEU A 1 96 ? 6.161 0.876 12.782 1.00 90.88 96 LEU A C 1
ATOM 809 O O . LEU A 1 96 ? 5.619 0.374 13.763 1.00 90.88 96 LEU A O 1
ATOM 813 N N . LEU A 1 97 ? 6.573 2.146 12.779 1.00 90.81 97 LEU A N 1
ATOM 814 C CA . LEU A 1 97 ? 6.395 3.035 13.928 1.00 90.81 97 LEU A CA 1
ATOM 815 C C . LEU A 1 97 ? 4.917 3.224 14.291 1.00 90.81 97 LEU A C 1
ATOM 817 O O . LEU A 1 97 ? 4.580 3.277 15.475 1.00 90.81 97 LEU A O 1
ATOM 821 N N . ALA A 1 98 ? 4.040 3.324 13.291 1.00 88.69 98 ALA A N 1
ATOM 822 C CA . ALA A 1 98 ? 2.604 3.439 13.505 1.00 88.69 98 ALA A CA 1
ATOM 823 C C . ALA A 1 98 ? 2.018 2.178 14.161 1.00 88.69 98 ALA A C 1
ATOM 825 O O . ALA A 1 98 ? 1.276 2.311 15.134 1.00 88.69 98 ALA A O 1
ATOM 826 N N . LEU A 1 99 ? 2.407 0.980 13.704 1.00 85.88 99 LEU A N 1
ATOM 827 C CA . LEU A 1 99 ? 1.985 -0.283 14.324 1.00 85.88 99 LEU A CA 1
ATOM 828 C C . LEU A 1 99 ? 2.485 -0.416 15.762 1.00 85.88 99 LEU A C 1
ATOM 830 O O . LEU A 1 99 ? 1.688 -0.657 16.663 1.00 85.88 99 LEU A O 1
ATOM 834 N N . LEU A 1 100 ? 3.775 -0.174 16.009 1.00 86.94 100 LEU A N 1
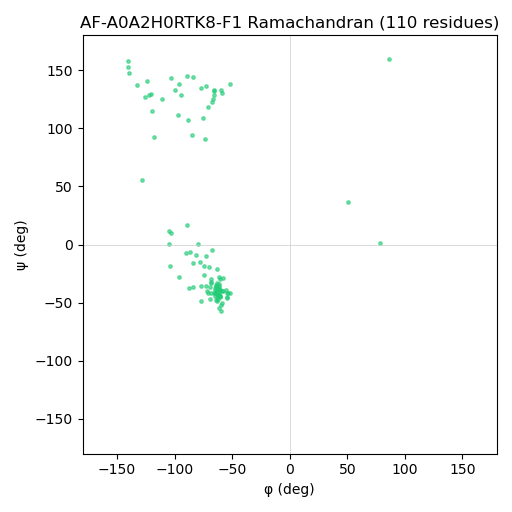ATOM 835 C CA . LEU A 1 100 ? 4.350 -0.274 17.356 1.00 86.94 100 LEU A CA 1
ATOM 836 C C . LEU A 1 100 ? 3.698 0.711 18.337 1.00 86.94 100 LEU A C 1
ATOM 838 O O . LEU A 1 100 ? 3.552 0.422 19.527 1.00 86.94 100 LEU A O 1
ATOM 842 N N . LYS A 1 101 ? 3.303 1.896 17.857 1.00 85.19 101 LYS A N 1
ATOM 843 C CA . LYS A 1 101 ? 2.552 2.866 18.659 1.00 85.19 101 LYS A CA 1
ATOM 844 C C . LYS A 1 101 ? 1.137 2.366 18.963 1.00 85.19 101 LYS A C 1
ATOM 846 O O . LYS A 1 101 ? 0.692 2.524 20.099 1.00 85.19 101 LYS A O 1
ATOM 851 N N . ALA A 1 102 ? 0.458 1.762 17.987 1.00 78.50 102 ALA A N 1
ATOM 852 C CA . ALA A 1 102 ? -0.870 1.182 18.169 1.00 78.50 102 ALA A CA 1
ATOM 853 C C . ALA A 1 102 ? -0.852 0.022 19.183 1.00 78.50 102 ALA A C 1
ATOM 855 O O . ALA A 1 102 ? -1.653 0.023 20.117 1.00 78.50 102 ALA A O 1
ATOM 856 N N . GLU A 1 103 ? 0.120 -0.891 19.087 1.00 74.75 103 GLU A N 1
ATOM 857 C CA . GLU A 1 103 ? 0.293 -1.999 20.039 1.00 74.75 103 GLU A CA 1
ATOM 858 C C . GLU A 1 103 ? 0.554 -1.501 21.466 1.00 74.75 103 GLU A C 1
ATOM 860 O O . GLU A 1 103 ? -0.076 -1.965 22.415 1.00 74.75 103 GLU A O 1
ATOM 865 N N . LYS A 1 104 ? 1.423 -0.494 21.640 1.00 70.62 104 LYS A N 1
ATOM 866 C CA . LYS A 1 104 ? 1.673 0.114 22.960 1.00 70.62 104 LYS A CA 1
ATOM 867 C C . LYS A 1 104 ? 0.441 0.797 23.553 1.00 70.62 104 LYS A C 1
ATOM 869 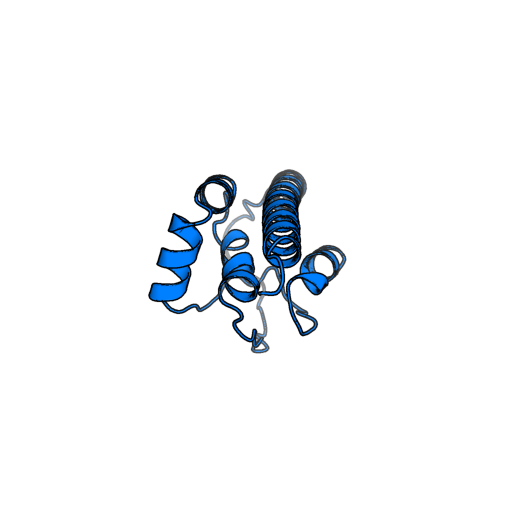O O . LYS A 1 104 ? 0.308 0.821 24.772 1.00 70.62 104 LYS A O 1
ATOM 874 N N . CYS A 1 105 ? -0.429 1.378 22.726 1.00 58.78 105 CYS A N 1
ATOM 875 C CA . CYS A 1 105 ? -1.696 1.950 23.184 1.00 58.78 105 CYS A CA 1
ATOM 876 C C . CYS A 1 105 ? -2.694 0.862 23.597 1.00 58.78 105 CYS A C 1
ATOM 878 O O . CYS A 1 105 ? -3.318 1.002 24.645 1.00 58.78 105 CYS A O 1
ATOM 880 N N . SER A 1 106 ? -2.789 -0.235 22.840 1.00 58.78 106 SER A N 1
ATOM 881 C CA . SER A 1 106 ? -3.628 -1.385 23.203 1.00 58.78 106 SER A CA 1
ATOM 882 C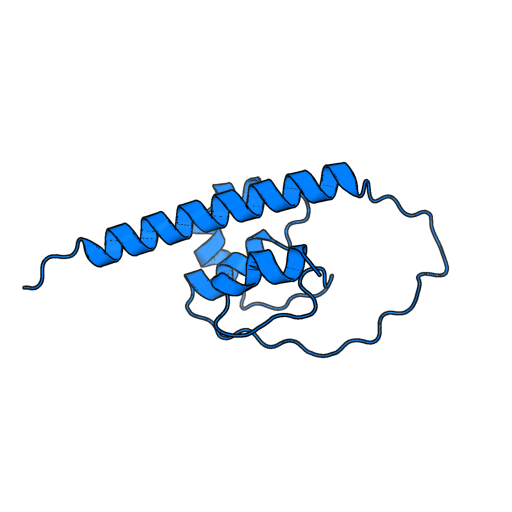 C . SER A 1 106 ? -3.180 -2.027 24.518 1.00 58.78 106 SER A C 1
ATOM 884 O O . SER A 1 106 ? -4.013 -2.385 25.341 1.00 58.78 106 SER A O 1
ATOM 886 N N . ASN A 1 107 ? -1.869 -2.122 24.754 1.00 59.94 107 ASN A N 1
ATOM 887 C CA . ASN A 1 107 ? -1.304 -2.739 25.959 1.00 59.94 107 ASN A CA 1
ATOM 888 C C . ASN A 1 107 ? -1.328 -1.815 27.199 1.00 59.94 107 ASN A C 1
ATOM 890 O O . ASN A 1 107 ? -0.845 -2.186 28.264 1.00 59.94 107 ASN A O 1
ATOM 894 N N . LYS A 1 108 ? -1.846 -0.585 27.060 1.00 56.66 108 LYS A N 1
ATOM 895 C CA . LYS A 1 108 ? -1.991 0.405 28.141 1.00 56.66 108 LYS A CA 1
ATOM 896 C C . LYS A 1 108 ? -3.428 0.574 28.638 1.00 56.66 108 LYS A C 1
ATOM 898 O O . LYS A 1 108 ? -3.639 1.396 29.526 1.00 56.66 108 LYS A O 1
ATOM 903 N N . GLN A 1 109 ? -4.408 -0.150 28.095 1.00 45.16 109 GLN A N 1
ATOM 904 C CA . GLN A 1 109 ? -5.744 -0.162 28.692 1.00 45.16 109 GLN A CA 1
ATOM 905 C C . GLN A 1 109 ? -5.683 -0.938 30.017 1.00 45.16 109 GLN A C 1
ATOM 907 O O . GLN A 1 109 ? -5.336 -2.119 29.992 1.00 45.16 109 GLN A O 1
ATOM 912 N N . PRO A 1 110 ? -5.977 -0.308 31.170 1.00 48.19 110 PRO A N 1
ATOM 913 C CA . PRO A 1 110 ? -6.120 -1.056 32.404 1.00 48.19 110 PRO A CA 1
ATOM 914 C C . PRO A 1 110 ? -7.341 -1.965 32.254 1.00 48.19 110 PRO A C 1
ATOM 916 O O . PRO A 1 110 ? -8.394 -1.533 31.781 1.00 48.19 110 PRO A O 1
ATOM 919 N N . THR A 1 111 ? -7.171 -3.236 32.610 1.00 47.78 111 THR A N 1
ATOM 920 C CA . THR A 1 111 ? -8.288 -4.148 32.867 1.00 47.78 111 THR A CA 1
ATOM 921 C C . THR A 1 111 ? -9.245 -3.491 33.870 1.00 47.78 111 THR A C 1
ATOM 923 O O . THR A 1 111 ? -8.740 -2.848 34.796 1.00 47.78 111 THR A O 1
ATOM 926 N N . PRO A 1 112 ? -10.573 -3.599 33.675 1.00 55.12 112 PRO A N 1
ATOM 927 C CA . PRO A 1 112 ? -11.555 -3.018 34.589 1.00 55.12 112 PRO A CA 1
ATOM 928 C C . PRO A 1 112 ? -11.403 -3.540 36.020 1.00 55.12 112 PRO A C 1
ATOM 930 O O . PRO A 1 112 ? -10.949 -4.698 36.184 1.00 55.12 112 PRO A O 1
#

pLDDT: mean 81.76, std 10.16, range [45.16, 92.5]

Foldseek 3Di:
DVLQVLCVVLAPDRDPDPPDPDDDDDPVLVVVLCVVCVVLCVLQPSNSLSVSLSCSVVVHHDDDDDDDDDDDPDDDDPDPPPVNVVSSVVSSVSSVVVVVVVVVVVVPDDDD

Secondary structure (DSSP, 8-state):
-HHHHHHGGGSSS--S-SS-S-----HHHHHHHHHH-HHHHHH-SSSSSGGGGHHHHTTPPP------PPPP-SS-----HHHHHHHHHHHHHHHHHHHHHHHHHHTTSPP-

Mean predicted aligned error: 7.12 Å

Sequence (112 aa):
KIFAFLWCPFFHRKITDSLCGTKVFLRKDYERTRKEHPRIFAADPFGDFALFFIAPNCHCLVKEIPIHYRARQYGVTNIARWKGGVQLLWVYFLCLLALLKAEKCSNKQPTP